Protein AF-A0A355UAQ3-F1 (afdb_monomer_lite)

pLDDT: mean 83.22, std 12.56, range [55.19, 96.6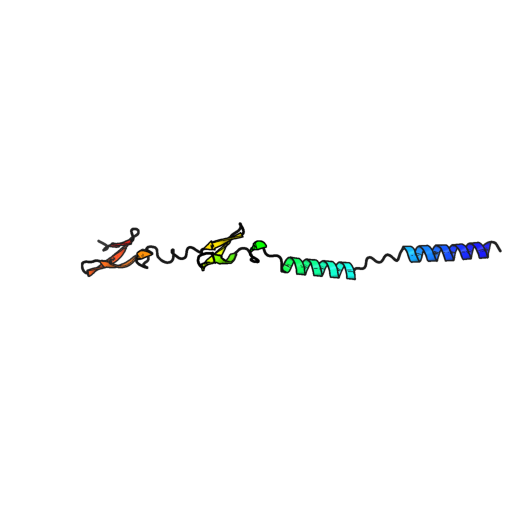2]

Foldseek 3Di:
DVVVVVVVVVVVVVVVVVVVVPPPPPVVVVVVVVVVVVVVVVQDELQPVVSHHFQDWDADPVRAIAGQHNVRDGDHPPPQVCELDSVVSHHFQDWDADPVRDIAGQHNVRDGDHDD

Secondary structure (DSSP, 8-state):
-HHHHHHHHHHHHHHHHHHHT-----HHHHHHHHHHHHHHHHT--SBTTTTB-TT-EEE-TTS-EEEE-TTS-EEE--GGGG-SBTTTTB-TT-EEE-TTS-EEEE-TTS-EE---

Structure (mmCIF, N/CA/C/O backbone):
data_AF-A0A355UAQ3-F1
#
_entry.id   AF-A0A355UAQ3-F1
#
loop_
_atom_site.group_PDB
_atom_site.id
_atom_site.type_symbol
_atom_site.label_atom_id
_atom_site.label_alt_id
_atom_site.label_comp_id
_atom_site.label_asym_id
_atom_site.label_entity_id
_atom_site.label_seq_id
_atom_site.pdbx_PDB_ins_code
_atom_site.Cartn_x
_atom_site.Cartn_y
_atom_site.Cartn_z
_atom_site.occupancy
_atom_site.B_iso_or_equiv
_atom_site.auth_seq_id
_atom_site.auth_comp_id
_atom_site.auth_asym_id
_atom_site.auth_atom_id
_atom_site.pdbx_PDB_model_num
ATOM 1 N N . MET A 1 1 ? 58.481 -9.707 -65.513 1.00 61.44 1 MET A N 1
ATOM 2 C CA . MET A 1 1 ? 57.227 -8.911 -65.474 1.00 61.44 1 MET A CA 1
ATOM 3 C C . MET A 1 1 ? 56.080 -9.639 -64.769 1.00 61.44 1 MET A C 1
ATOM 5 O O . MET A 1 1 ? 55.502 -9.053 -63.867 1.00 61.44 1 MET A O 1
ATOM 9 N N . LYS A 1 2 ? 55.814 -10.922 -65.071 1.00 63.91 2 LYS A N 1
ATOM 10 C CA . LYS A 1 2 ? 54.735 -11.724 -64.449 1.00 63.91 2 LYS A CA 1
ATOM 11 C C . LYS A 1 2 ? 54.780 -11.793 -62.905 1.00 63.91 2 LYS A C 1
ATOM 13 O O . LYS A 1 2 ? 53.762 -11.568 -62.268 1.00 63.91 2 LYS A O 1
ATOM 18 N N . HIS A 1 3 ? 55.959 -11.972 -62.298 1.00 64.00 3 HIS A N 1
ATOM 19 C CA . HIS A 1 3 ? 56.108 -12.013 -60.829 1.00 64.00 3 HIS A CA 1
ATOM 20 C C . HIS A 1 3 ? 55.742 -10.705 -60.106 1.00 64.00 3 HIS A C 1
ATOM 22 O O . HIS A 1 3 ? 55.204 -10.753 -59.006 1.00 64.00 3 HIS A O 1
ATOM 28 N N . LYS A 1 4 ? 56.002 -9.538 -60.718 1.00 70.25 4 LYS A N 1
ATOM 29 C CA . LYS A 1 4 ? 55.684 -8.234 -60.109 1.00 70.25 4 LYS A CA 1
ATOM 30 C C . LYS A 1 4 ? 54.173 -7.963 -60.103 1.00 70.25 4 LYS A C 1
ATOM 32 O O . LYS A 1 4 ? 53.669 -7.373 -59.158 1.00 70.25 4 LYS A O 1
ATOM 37 N N . ILE A 1 5 ? 53.459 -8.446 -61.124 1.00 72.81 5 ILE A N 1
ATOM 38 C CA . ILE A 1 5 ? 51.995 -8.338 -61.226 1.00 72.81 5 ILE A CA 1
ATOM 39 C C . ILE A 1 5 ? 51.318 -9.254 -60.196 1.00 72.81 5 ILE A C 1
ATOM 41 O O . ILE A 1 5 ? 50.413 -8.816 -59.495 1.00 72.81 5 ILE A O 1
ATOM 45 N N . VAL A 1 6 ? 51.801 -10.493 -60.041 1.00 71.25 6 VAL A N 1
ATOM 46 C CA . VAL A 1 6 ? 51.273 -11.442 -59.042 1.00 71.25 6 VAL A CA 1
ATOM 47 C C . VAL A 1 6 ? 51.489 -10.931 -57.614 1.00 71.25 6 VAL A C 1
ATOM 49 O O . VAL A 1 6 ? 50.574 -10.997 -56.798 1.00 71.25 6 VAL A O 1
ATOM 52 N N . LEU A 1 7 ? 52.662 -10.358 -57.321 1.00 70.94 7 LEU A N 1
ATOM 53 C CA . LEU A 1 7 ? 52.945 -9.776 -56.007 1.00 70.94 7 LEU A CA 1
ATOM 54 C C . LEU A 1 7 ? 52.042 -8.564 -55.710 1.00 70.94 7 LEU A C 1
ATOM 56 O O . LEU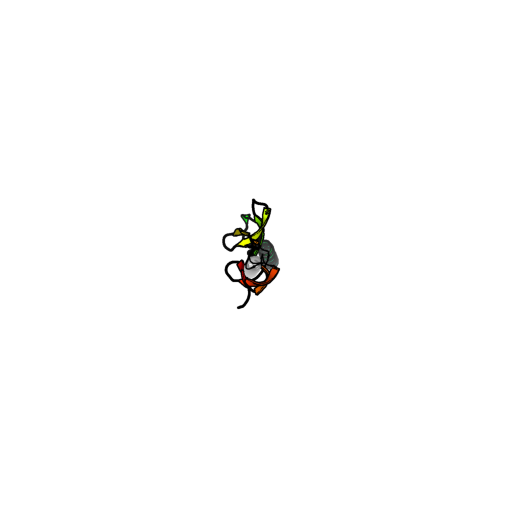 A 1 7 ? 51.546 -8.432 -54.596 1.00 70.94 7 LEU A O 1
ATOM 60 N N . GLY A 1 8 ? 51.776 -7.721 -56.714 1.00 71.94 8 GLY A N 1
ATOM 61 C CA . GLY A 1 8 ? 50.846 -6.595 -56.586 1.00 71.94 8 GLY A CA 1
ATOM 62 C C . GLY A 1 8 ? 49.408 -7.036 -56.298 1.00 71.94 8 GLY A C 1
ATOM 63 O O . GLY A 1 8 ? 48.769 -6.490 -55.403 1.00 71.94 8 GLY A O 1
ATOM 64 N N . LEU A 1 9 ? 48.916 -8.067 -56.992 1.00 71.25 9 LEU A N 1
ATOM 65 C CA . LEU A 1 9 ? 47.565 -8.600 -56.777 1.00 71.25 9 LEU A CA 1
ATOM 66 C C . LEU A 1 9 ? 47.396 -9.247 -55.393 1.00 71.25 9 LEU A C 1
ATOM 68 O O . LEU A 1 9 ? 46.340 -9.095 -54.783 1.00 71.25 9 LEU A O 1
ATOM 72 N N . LEU A 1 10 ? 48.434 -9.907 -54.864 1.00 71.25 10 LEU A N 1
ATOM 73 C CA . LEU A 1 10 ? 48.413 -10.486 -53.515 1.00 71.25 10 LEU A CA 1
ATOM 74 C C . LEU A 1 10 ? 48.374 -9.419 -52.411 1.00 71.25 10 LEU A C 1
ATOM 76 O O . LEU A 1 10 ? 47.654 -9.593 -51.431 1.00 71.25 10 LEU A O 1
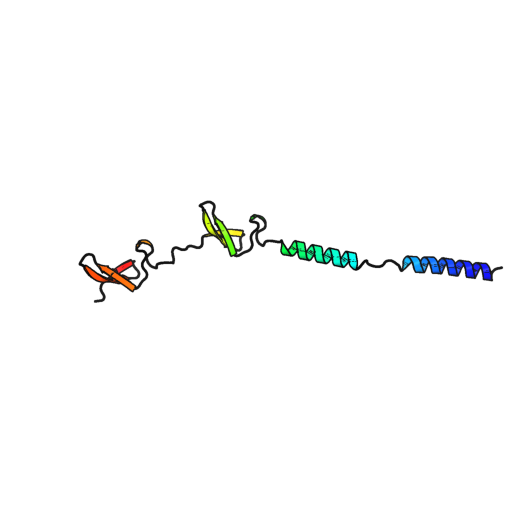ATOM 80 N N . ILE A 1 11 ? 49.096 -8.305 -52.574 1.00 74.19 11 ILE A N 1
ATOM 81 C CA . ILE A 1 11 ? 49.064 -7.186 -51.614 1.00 74.19 11 ILE A CA 1
ATOM 82 C C . ILE A 1 11 ? 47.682 -6.526 -51.605 1.00 74.19 11 ILE A C 1
ATOM 84 O O . ILE A 1 11 ? 47.136 -6.248 -50.539 1.00 74.19 11 ILE A O 1
ATOM 88 N N . ILE A 1 12 ? 47.096 -6.319 -52.787 1.00 70.81 12 ILE A N 1
ATOM 89 C CA . ILE A 1 12 ? 45.761 -5.730 -52.926 1.00 70.81 12 ILE A CA 1
ATOM 90 C C . ILE A 1 12 ? 44.707 -6.651 -52.294 1.00 70.81 12 ILE A C 1
ATOM 92 O O . ILE A 1 12 ? 43.920 -6.195 -51.467 1.00 70.81 12 ILE A O 1
ATOM 96 N N . ALA A 1 13 ? 44.731 -7.954 -52.596 1.00 68.50 13 ALA A N 1
ATOM 97 C CA . ALA A 1 13 ? 43.820 -8.925 -51.987 1.00 68.50 13 ALA A CA 1
ATOM 98 C C . ALA A 1 13 ? 43.989 -9.015 -50.456 1.00 68.50 13 ALA A C 1
ATOM 100 O O . ALA A 1 13 ? 42.999 -9.071 -49.729 1.00 68.50 13 ALA A O 1
ATOM 101 N N . GLY A 1 14 ? 45.228 -8.962 -49.955 1.00 65.81 14 GLY A N 1
ATOM 102 C CA . GLY A 1 14 ? 45.524 -8.940 -48.520 1.00 65.81 14 GLY A CA 1
ATOM 103 C C . GLY A 1 14 ? 44.994 -7.689 -47.811 1.00 65.81 14 GLY A C 1
ATOM 104 O O . GLY A 1 14 ? 44.473 -7.793 -46.702 1.00 65.81 14 GLY A O 1
ATOM 105 N N . ALA A 1 15 ? 45.052 -6.522 -48.460 1.00 63.38 15 ALA A N 1
ATOM 106 C CA . ALA A 1 15 ? 44.498 -5.279 -47.924 1.00 63.38 15 ALA A CA 1
ATOM 107 C C . ALA A 1 15 ? 42.961 -5.314 -47.839 1.00 63.38 15 ALA A C 1
ATOM 109 O O . ALA A 1 15 ? 42.393 -4.871 -46.840 1.00 63.38 15 ALA A O 1
ATOM 110 N N . PHE A 1 16 ? 42.290 -5.894 -48.841 1.00 61.09 16 PHE A N 1
ATOM 111 C CA . PHE A 1 16 ? 40.833 -6.073 -48.821 1.00 61.09 16 PHE A CA 1
ATOM 112 C C . PHE A 1 16 ? 40.378 -7.062 -47.741 1.00 61.09 16 PHE A C 1
ATOM 114 O O . PHE A 1 16 ? 39.401 -6.792 -47.043 1.00 61.09 16 PHE A O 1
ATOM 121 N N . LEU A 1 17 ? 41.109 -8.165 -47.544 1.00 59.88 17 LEU A N 1
ATOM 122 C CA . LEU A 1 17 ? 40.829 -9.117 -46.462 1.00 59.88 17 LEU A CA 1
ATOM 123 C C . LEU A 1 17 ? 41.061 -8.499 -45.073 1.00 59.88 17 LEU A C 1
ATOM 125 O O . LEU A 1 17 ? 40.275 -8.736 -44.160 1.00 59.88 17 LEU A O 1
ATOM 129 N N . TYR A 1 18 ? 42.098 -7.669 -44.912 1.00 61.34 18 TYR A N 1
ATOM 130 C CA . TYR A 1 18 ? 42.371 -6.978 -43.647 1.00 61.34 18 TYR A CA 1
ATOM 131 C C . TYR A 1 18 ? 41.285 -5.950 -43.295 1.00 61.34 18 TYR A C 1
ATOM 133 O O . TYR A 1 18 ? 40.882 -5.855 -42.138 1.00 61.34 18 TYR A O 1
ATOM 141 N N . ALA A 1 19 ? 40.774 -5.217 -44.290 1.00 60.31 19 ALA A N 1
ATOM 142 C CA . ALA A 1 19 ? 39.679 -4.269 -44.095 1.00 60.31 19 ALA A CA 1
ATOM 143 C C . ALA A 1 19 ? 38.338 -4.967 -43.795 1.00 60.31 19 ALA A C 1
ATOM 145 O O . ALA A 1 19 ? 37.581 -4.479 -42.961 1.00 60.31 19 ALA A O 1
ATOM 146 N N . GLY A 1 20 ? 38.061 -6.120 -44.419 1.00 57.81 20 GLY A N 1
ATOM 147 C CA . GLY A 1 20 ? 36.819 -6.879 -44.211 1.00 57.81 20 GLY A CA 1
ATOM 148 C C . GLY A 1 20 ? 36.708 -7.583 -42.851 1.00 57.81 20 GLY A C 1
ATOM 149 O O . GLY A 1 20 ? 35.606 -7.813 -42.374 1.00 57.81 20 GLY A O 1
ATOM 150 N N . CYS A 1 21 ? 37.827 -7.895 -42.190 1.00 56.66 21 CYS A N 1
ATOM 151 C CA . CYS A 1 21 ? 37.831 -8.494 -40.846 1.00 56.66 21 CYS A CA 1
ATOM 152 C C . CYS A 1 21 ? 37.798 -7.457 -39.706 1.00 56.66 21 CYS A C 1
ATOM 154 O O . CYS A 1 21 ? 37.865 -7.828 -38.533 1.00 56.66 21 CYS A O 1
ATOM 156 N N . ALA A 1 22 ? 37.731 -6.161 -40.026 1.00 57.72 22 ALA A N 1
ATOM 157 C CA . ALA A 1 22 ? 37.741 -5.075 -39.048 1.00 57.72 22 ALA A CA 1
ATOM 158 C C . ALA A 1 22 ? 36.341 -4.678 -38.545 1.00 57.72 22 ALA A C 1
ATOM 160 O O . ALA A 1 22 ? 36.209 -3.621 -37.924 1.00 57.72 22 ALA A O 1
ATOM 161 N N . ASP A 1 23 ? 35.321 -5.520 -38.740 1.00 60.31 23 ASP A N 1
ATOM 162 C CA . ASP A 1 23 ? 34.012 -5.373 -38.097 1.00 60.31 23 ASP A CA 1
ATOM 163 C C . ASP A 1 23 ? 34.132 -5.709 -36.604 1.00 60.31 23 ASP A C 1
ATOM 165 O O . ASP A 1 23 ? 33.744 -6.766 -36.102 1.00 60.31 23 ASP A O 1
ATOM 169 N N . LYS A 1 24 ? 34.746 -4.785 -35.865 1.00 63.09 24 LYS A N 1
ATOM 170 C CA . LYS A 1 24 ? 34.752 -4.793 -34.410 1.00 63.09 24 LYS A CA 1
ATOM 171 C C . LYS A 1 24 ? 33.317 -4.545 -33.974 1.00 63.09 24 LYS A C 1
ATOM 173 O O . LYS A 1 24 ? 32.836 -3.418 -34.041 1.00 63.09 24 LYS A O 1
ATOM 178 N N . ILE A 1 25 ? 32.652 -5.594 -33.503 1.00 64.81 25 ILE A N 1
ATOM 179 C CA . ILE A 1 25 ? 31.493 -5.449 -32.625 1.00 64.81 25 ILE A CA 1
ATOM 180 C C . ILE A 1 25 ? 31.918 -4.472 -31.522 1.00 64.81 25 ILE A C 1
ATOM 182 O O . ILE A 1 25 ? 32.796 -4.783 -30.712 1.00 64.81 25 ILE A O 1
ATOM 186 N N . ASP A 1 26 ? 31.362 -3.262 -31.546 1.00 78.50 26 ASP A N 1
ATOM 187 C CA . ASP A 1 26 ? 31.725 -2.208 -30.611 1.00 78.50 26 ASP A CA 1
ATOM 188 C C . ASP A 1 26 ? 31.155 -2.560 -29.233 1.00 78.50 26 ASP A C 1
ATOM 190 O O . ASP A 1 26 ? 30.011 -2.268 -28.886 1.00 78.50 26 ASP A O 1
ATOM 194 N N . PHE A 1 27 ? 31.962 -3.255 -28.432 1.00 79.62 27 PHE A N 1
ATOM 195 C CA . PHE A 1 27 ? 31.589 -3.679 -27.086 1.00 79.62 27 PHE A CA 1
ATOM 196 C C . PHE A 1 27 ? 31.231 -2.488 -26.181 1.00 79.62 27 PHE A C 1
ATOM 198 O O . PHE A 1 27 ? 30.524 -2.663 -25.187 1.00 79.62 27 PHE A O 1
ATOM 205 N N . LYS A 1 28 ? 31.691 -1.271 -26.515 1.00 83.19 28 LYS A N 1
ATOM 206 C CA . LYS A 1 28 ? 31.288 -0.046 -25.820 1.00 83.19 28 LYS A CA 1
ATOM 207 C C . LYS A 1 28 ? 29.818 0.278 -26.097 1.00 83.19 28 LYS A C 1
ATOM 209 O O . LYS A 1 28 ? 29.089 0.494 -25.136 1.00 83.19 28 LYS A O 1
ATOM 214 N N . ASP A 1 29 ? 29.370 0.210 -27.352 1.00 86.25 29 ASP A N 1
ATOM 215 C CA . ASP A 1 29 ? 27.955 0.389 -27.725 1.00 86.25 29 ASP A CA 1
ATOM 216 C C . ASP A 1 29 ? 27.059 -0.659 -27.044 1.00 86.25 29 ASP A C 1
ATOM 218 O O . ASP A 1 29 ? 26.045 -0.311 -26.442 1.00 86.25 29 ASP A O 1
ATOM 222 N N . ILE A 1 30 ? 27.468 -1.934 -27.021 1.00 86.44 30 ILE A N 1
ATOM 223 C CA . ILE A 1 30 ? 26.711 -2.985 -26.313 1.00 86.44 30 ILE A CA 1
ATOM 224 C C . ILE A 1 30 ? 26.627 -2.692 -24.810 1.00 86.44 30 ILE A C 1
ATOM 226 O O . ILE A 1 30 ? 25.549 -2.787 -24.219 1.00 86.44 30 ILE A O 1
ATOM 230 N N . ARG A 1 31 ? 27.745 -2.319 -24.178 1.00 89.12 31 ARG A N 1
ATOM 231 C CA . ARG A 1 31 ? 27.781 -1.969 -22.751 1.00 89.12 31 ARG A CA 1
ATOM 232 C C . ARG A 1 31 ? 26.881 -0.775 -22.442 1.00 89.12 31 ARG A C 1
ATOM 234 O O . ARG A 1 31 ? 26.172 -0.803 -21.438 1.00 89.12 31 ARG A O 1
ATOM 241 N N . ASP A 1 32 ? 26.911 0.256 -23.276 1.00 88.75 32 ASP A N 1
ATOM 242 C CA . ASP A 1 32 ? 26.119 1.466 -23.072 1.00 88.75 32 ASP A CA 1
ATOM 243 C C . ASP A 1 32 ? 24.616 1.170 -23.235 1.00 88.75 32 ASP A C 1
ATOM 245 O O . ASP A 1 32 ? 23.811 1.614 -22.414 1.00 88.75 32 ASP A O 1
ATOM 249 N N . ARG A 1 33 ? 24.235 0.298 -24.182 1.00 87.56 33 ARG A N 1
ATOM 250 C CA . ARG A 1 33 ? 22.854 -0.202 -24.324 1.00 87.56 33 ARG A CA 1
ATOM 251 C C . ARG A 1 33 ? 22.389 -1.040 -23.135 1.00 87.56 33 ARG A C 1
ATOM 253 O O . ARG A 1 33 ? 21.234 -0.921 -22.732 1.00 87.56 33 ARG A O 1
ATOM 260 N N . LEU A 1 34 ? 23.251 -1.888 -22.572 1.00 88.50 34 LEU A N 1
ATOM 261 C CA . LEU A 1 34 ? 22.917 -2.684 -21.383 1.00 88.50 34 LEU A CA 1
ATOM 262 C C . LEU A 1 34 ? 22.690 -1.789 -20.162 1.00 88.50 34 LEU A C 1
ATOM 264 O O . LEU A 1 34 ? 21.663 -1.924 -19.504 1.00 88.50 34 LEU A O 1
ATOM 268 N N . LYS A 1 35 ? 23.570 -0.808 -19.930 1.00 86.44 35 LYS A N 1
ATOM 269 C CA . LYS A 1 35 ? 23.383 0.193 -18.866 1.00 86.44 35 LYS A CA 1
ATOM 270 C C . LYS A 1 35 ? 22.085 0.976 -19.032 1.00 86.44 35 LYS A C 1
ATOM 272 O O . LYS A 1 35 ? 21.396 1.254 -18.057 1.00 86.44 35 LYS A O 1
ATOM 277 N N . GLN A 1 36 ? 21.742 1.341 -20.266 1.00 85.06 36 GLN A N 1
ATOM 278 C CA . GLN A 1 36 ? 20.492 2.041 -20.539 1.00 85.06 36 GLN A CA 1
ATOM 279 C C . GLN A 1 36 ? 19.270 1.169 -20.217 1.00 85.06 36 GLN A C 1
ATOM 281 O O . GLN A 1 36 ? 18.308 1.670 -19.642 1.00 85.06 36 GLN A O 1
ATOM 286 N N . ARG A 1 37 ? 19.317 -0.134 -20.524 1.00 82.94 37 ARG A N 1
ATOM 287 C CA . ARG A 1 37 ? 18.254 -1.082 -20.149 1.00 82.94 37 ARG A CA 1
ATOM 288 C C . ARG A 1 37 ? 18.129 -1.243 -18.635 1.00 82.94 37 ARG A C 1
ATOM 290 O O . ARG A 1 37 ? 17.020 -1.152 -18.131 1.00 82.94 37 ARG A O 1
ATOM 297 N 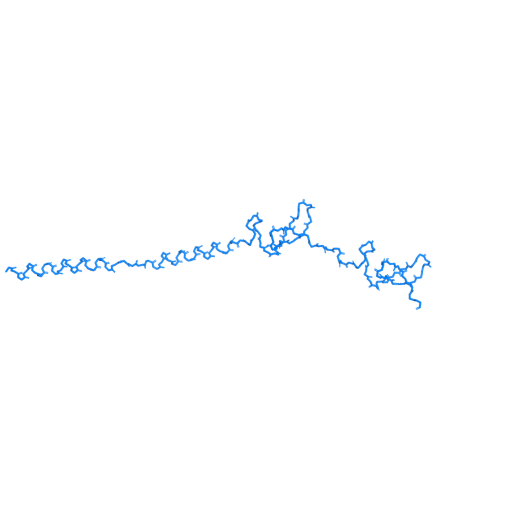N . GLU A 1 38 ? 19.243 -1.395 -17.920 1.00 81.06 38 GLU A N 1
ATOM 298 C CA . GLU A 1 38 ? 19.243 -1.472 -16.450 1.00 81.06 38 GLU A CA 1
ATOM 299 C C . GLU A 1 38 ? 18.628 -0.222 -15.804 1.00 81.06 38 GLU A C 1
ATOM 301 O O . GLU A 1 38 ? 17.838 -0.330 -14.868 1.00 81.06 38 GLU A O 1
ATOM 306 N N . ASN A 1 39 ? 18.944 0.968 -16.323 1.00 77.00 39 ASN A N 1
ATOM 307 C CA . ASN A 1 39 ? 18.353 2.216 -15.839 1.00 77.00 39 ASN A CA 1
ATOM 308 C C . ASN A 1 39 ? 16.846 2.289 -16.127 1.00 77.00 39 ASN A C 1
ATOM 310 O O . ASN A 1 39 ? 16.081 2.675 -15.249 1.00 77.00 39 ASN A O 1
ATOM 314 N N . ASN A 1 40 ? 16.411 1.874 -17.321 1.00 75.88 40 ASN A N 1
ATOM 315 C CA . ASN A 1 40 ? 14.990 1.852 -17.676 1.00 75.88 40 ASN A CA 1
ATOM 316 C C . ASN A 1 40 ? 14.187 0.876 -16.801 1.00 75.88 40 ASN A C 1
ATOM 318 O O . ASN A 1 40 ? 13.047 1.166 -16.447 1.00 75.88 40 ASN A O 1
ATOM 322 N N . ASP A 1 41 ? 14.777 -0.264 -16.439 1.00 76.25 41 ASP A N 1
ATOM 323 C CA . ASP A 1 41 ? 14.130 -1.245 -15.566 1.00 76.25 41 ASP A CA 1
ATOM 324 C C . ASP A 1 41 ? 14.071 -0.770 -14.109 1.00 76.25 41 ASP A C 1
ATOM 326 O O . ASP A 1 41 ? 13.101 -1.059 -13.412 1.00 76.25 41 ASP A O 1
ATOM 330 N N . LYS A 1 42 ? 15.058 0.007 -13.646 1.00 71.38 42 LYS A N 1
ATOM 331 C CA . LYS A 1 42 ? 15.064 0.576 -12.289 1.00 71.38 42 LYS A CA 1
ATOM 332 C C . LYS A 1 42 ? 13.892 1.530 -12.035 1.00 71.38 42 LYS A C 1
ATOM 334 O O . LYS A 1 42 ? 13.395 1.602 -10.911 1.00 71.38 42 LYS A O 1
ATOM 339 N N . ASP A 1 43 ? 13.450 2.233 -13.071 1.00 78.00 43 ASP A N 1
ATOM 340 C CA . ASP A 1 43 ? 12.336 3.180 -12.992 1.00 78.00 43 ASP A CA 1
ATOM 341 C C . ASP A 1 43 ? 10.980 2.531 -13.316 1.00 78.00 43 ASP A C 1
ATOM 343 O O . ASP A 1 43 ? 9.930 3.169 -13.189 1.00 78.00 43 ASP A O 1
ATOM 347 N N . LYS A 1 44 ? 10.973 1.246 -13.692 1.00 86.00 44 LYS A N 1
ATOM 348 C CA . LYS A 1 44 ? 9.751 0.505 -13.988 1.00 86.00 44 LYS A CA 1
ATOM 349 C C . LYS A 1 44 ? 8.999 0.193 -12.696 1.00 86.00 44 LYS A C 1
ATOM 351 O O . LYS A 1 44 ? 9.467 -0.557 -11.845 1.00 86.00 44 LYS A O 1
ATOM 356 N N . LYS A 1 45 ? 7.805 0.764 -12.578 1.00 92.00 45 LYS A N 1
ATOM 357 C CA . LYS A 1 45 ? 6.876 0.515 -11.475 1.00 92.00 45 LYS A CA 1
ATOM 358 C C . LYS A 1 45 ? 5.978 -0.676 -11.778 1.00 92.00 45 LYS A C 1
ATOM 360 O O . LYS A 1 45 ? 5.590 -0.858 -12.934 1.00 92.00 45 LYS A O 1
ATOM 365 N N . ASP A 1 46 ? 5.609 -1.436 -10.747 1.00 93.06 46 ASP A N 1
ATOM 366 C CA . ASP A 1 46 ? 4.668 -2.559 -10.894 1.00 93.06 46 ASP A CA 1
ATOM 367 C C . ASP A 1 46 ? 3.314 -2.082 -11.447 1.00 93.06 46 ASP A C 1
ATOM 369 O O . ASP A 1 46 ? 2.714 -2.740 -12.294 1.00 93.06 46 ASP A O 1
ATOM 373 N N . CYS A 1 47 ? 2.873 -0.894 -11.016 1.00 94.06 47 CYS A N 1
ATOM 374 C CA . CYS A 1 47 ? 1.629 -0.259 -11.429 1.00 94.06 47 CYS A CA 1
ATOM 375 C C . CYS A 1 47 ? 1.908 1.053 -12.165 1.00 94.06 47 CYS A C 1
ATOM 377 O O . CYS A 1 47 ? 1.930 2.133 -11.571 1.00 94.06 47 CYS A O 1
ATOM 379 N N . ALA A 1 48 ? 2.112 0.952 -13.482 1.00 90.56 48 ALA A N 1
ATOM 380 C CA . ALA A 1 48 ? 2.502 2.071 -14.343 1.00 90.56 48 ALA A CA 1
ATOM 381 C C . ALA A 1 48 ? 1.509 3.247 -14.312 1.00 90.56 48 ALA A C 1
ATOM 383 O O . ALA A 1 48 ? 1.937 4.394 -14.238 1.00 90.56 48 ALA A O 1
ATOM 384 N N . GLU A 1 49 ? 0.199 2.974 -14.304 1.00 89.19 49 GLU A N 1
ATOM 385 C CA . GLU A 1 49 ? -0.845 4.013 -14.263 1.00 89.19 49 GLU A CA 1
ATOM 386 C C . GLU A 1 49 ? -0.835 4.815 -12.956 1.00 89.19 49 GLU A C 1
ATOM 388 O O . GLU A 1 49 ? -1.176 5.996 -12.943 1.00 89.19 49 GLU A O 1
ATOM 393 N N . LEU A 1 50 ? -0.411 4.183 -11.858 1.00 87.94 50 LEU A N 1
ATOM 394 C CA . LEU A 1 50 ? -0.292 4.823 -10.551 1.00 87.94 50 LEU A CA 1
ATOM 395 C C . LEU A 1 50 ? 1.097 5.425 -10.308 1.00 87.94 50 LEU A C 1
ATOM 397 O O . LEU A 1 50 ? 1.254 6.223 -9.388 1.00 87.94 50 LEU A O 1
ATOM 401 N N . GLY A 1 51 ? 2.110 5.029 -11.083 1.00 92.75 51 GLY A N 1
ATOM 402 C CA . GLY A 1 51 ? 3.509 5.363 -10.803 1.00 92.75 51 GLY A CA 1
ATOM 403 C C . GLY A 1 51 ? 4.026 4.763 -9.487 1.00 92.75 51 GLY A C 1
ATOM 404 O O . GLY A 1 51 ? 4.957 5.303 -8.887 1.00 92.75 51 GLY A O 1
ATOM 405 N N . LEU A 1 52 ? 3.427 3.660 -9.028 1.00 94.25 52 LEU A N 1
ATOM 406 C CA . LEU A 1 52 ? 3.670 3.043 -7.720 1.00 94.25 52 LEU A CA 1
ATOM 407 C C . LEU A 1 52 ? 3.955 1.542 -7.855 1.00 94.25 52 LEU A C 1
ATOM 409 O O . LEU A 1 52 ? 3.555 0.905 -8.829 1.00 94.25 52 LEU A O 1
ATOM 413 N N . ASN A 1 53 ? 4.647 0.974 -6.874 1.00 94.94 53 ASN A N 1
ATOM 414 C CA . ASN A 1 53 ? 4.893 -0.462 -6.763 1.00 94.94 53 ASN A CA 1
ATOM 415 C C . ASN A 1 53 ? 3.824 -1.161 -5.916 1.00 94.94 53 ASN A C 1
ATOM 417 O O . ASN A 1 53 ? 3.085 -0.522 -5.163 1.00 94.94 53 ASN A O 1
ATOM 421 N N . PHE A 1 54 ? 3.773 -2.490 -5.991 1.00 93.62 54 PHE A N 1
ATOM 422 C CA . PHE A 1 54 ? 2.945 -3.289 -5.096 1.00 93.62 54 PHE A CA 1
ATOM 423 C C . PHE A 1 54 ? 3.275 -2.971 -3.630 1.00 93.62 54 PHE A C 1
ATOM 425 O O . PHE A 1 54 ? 4.440 -2.922 -3.238 1.00 93.62 54 PHE A O 1
ATOM 432 N N . LYS A 1 55 ? 2.234 -2.783 -2.810 1.00 93.06 55 LYS A N 1
ATOM 433 C CA . LYS A 1 55 ? 2.301 -2.354 -1.401 1.00 93.06 55 LYS A CA 1
ATOM 434 C C . LYS A 1 55 ? 2.850 -0.947 -1.141 1.00 93.06 55 LYS A C 1
ATOM 436 O O . LYS A 1 55 ? 2.915 -0.570 0.032 1.00 93.06 55 LYS A O 1
ATOM 441 N N . ASP A 1 56 ? 3.180 -0.153 -2.160 1.00 94.75 56 ASP A N 1
ATOM 442 C CA . ASP A 1 56 ? 3.472 1.266 -1.941 1.00 94.75 56 ASP A CA 1
ATOM 443 C C . ASP A 1 56 ? 2.251 1.964 -1.329 1.00 94.75 56 ASP A C 1
ATOM 445 O O . ASP A 1 56 ? 1.099 1.602 -1.590 1.00 94.75 56 ASP A O 1
ATOM 449 N N . ALA A 1 57 ? 2.505 2.976 -0.499 1.00 93.56 57 ALA A N 1
ATOM 450 C CA . ALA A 1 57 ? 1.451 3.778 0.102 1.00 93.56 57 ALA A CA 1
ATOM 451 C C . ALA A 1 57 ? 0.715 4.599 -0.966 1.00 93.56 57 ALA A C 1
ATOM 453 O O . ALA A 1 57 ? 1.328 5.189 -1.854 1.00 93.56 57 ALA A O 1
ATOM 454 N N . CYS A 1 58 ? -0.605 4.692 -0.838 1.00 94.12 58 CYS A N 1
ATOM 455 C CA . CYS A 1 58 ? -1.453 5.451 -1.754 1.00 94.12 58 CYS A CA 1
ATOM 456 C C . CYS A 1 58 ? -2.597 6.139 -0.994 1.00 94.12 58 CYS A C 1
ATOM 458 O O . CYS A 1 58 ? -2.847 5.856 0.182 1.00 94.12 58 CYS A O 1
ATOM 460 N N . LYS A 1 59 ? -3.301 7.061 -1.658 1.00 92.56 59 LYS A N 1
ATOM 461 C CA . LYS A 1 59 ? -4.531 7.672 -1.142 1.00 92.56 59 LYS A CA 1
ATOM 462 C C . LYS A 1 59 ? -5.698 7.318 -2.049 1.00 92.56 59 LYS A C 1
ATOM 464 O O . LYS A 1 59 ? -5.614 7.481 -3.263 1.00 92.56 59 LYS A O 1
ATOM 469 N N . THR A 1 60 ? -6.785 6.857 -1.447 1.00 87.69 60 THR A N 1
ATOM 470 C CA . THR A 1 60 ? -8.055 6.659 -2.153 1.00 87.69 60 THR A CA 1
ATOM 471 C C . THR A 1 60 ? -8.678 7.997 -2.543 1.00 87.69 60 THR A C 1
ATOM 473 O O . THR A 1 60 ? -8.306 9.050 -2.018 1.00 87.69 60 THR A O 1
ATOM 476 N N . ARG A 1 61 ? -9.674 7.956 -3.434 1.00 86.06 61 ARG A N 1
ATOM 477 C CA . ARG A 1 61 ? -10.436 9.142 -3.856 1.00 86.06 61 ARG A CA 1
ATOM 478 C C . ARG A 1 61 ? -11.134 9.851 -2.687 1.00 86.06 61 ARG A C 1
ATOM 480 O O . ARG A 1 61 ? -11.285 11.065 -2.728 1.00 86.06 61 ARG A O 1
ATOM 487 N N . ASP A 1 62 ? -11.458 9.108 -1.630 1.00 85.56 62 ASP A N 1
ATOM 488 C CA . ASP A 1 62 ? -12.065 9.623 -0.395 1.00 85.56 62 ASP A CA 1
ATOM 489 C C . ASP A 1 62 ? -11.021 10.123 0.624 1.00 85.56 62 ASP A C 1
ATOM 491 O O . ASP A 1 62 ? -11.337 10.398 1.779 1.00 85.56 62 ASP A O 1
ATOM 495 N N . GLY A 1 63 ? -9.744 10.204 0.233 1.00 86.62 63 GLY A N 1
ATOM 496 C CA . GLY A 1 63 ? -8.654 10.719 1.064 1.00 86.62 63 GLY A CA 1
ATOM 497 C C .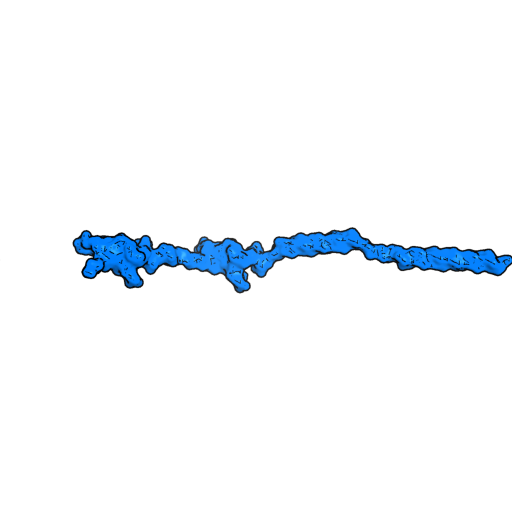 GLY A 1 63 ? -8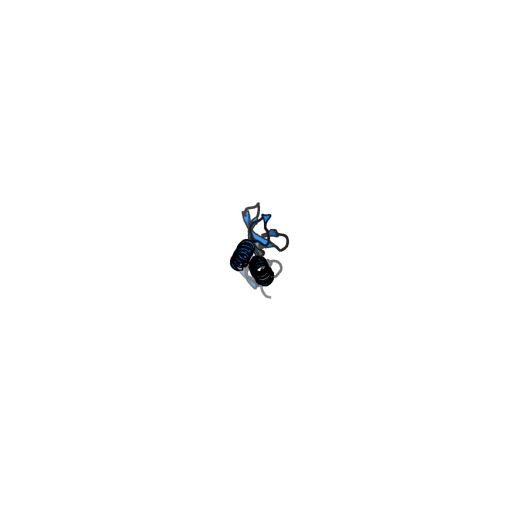.107 9.738 2.106 1.00 86.62 63 GLY A C 1
ATOM 498 O O . GLY A 1 63 ? -7.160 10.082 2.817 1.00 86.62 63 GLY A O 1
ATOM 499 N N . LYS A 1 64 ? -8.641 8.513 2.190 1.00 87.25 64 LYS A N 1
ATOM 500 C CA . LYS A 1 64 ? -8.147 7.476 3.109 1.00 87.25 64 LYS A CA 1
ATOM 501 C C . LYS A 1 64 ? -6.803 6.922 2.634 1.00 87.25 64 LYS A C 1
ATOM 503 O O . LYS A 1 64 ? -6.639 6.636 1.445 1.00 87.25 64 LYS A O 1
ATOM 508 N N . THR A 1 65 ? -5.873 6.731 3.567 1.00 89.75 65 THR A N 1
ATOM 509 C CA . THR A 1 65 ? -4.563 6.114 3.311 1.00 89.75 65 THR A CA 1
ATOM 510 C C . THR A 1 65 ? -4.703 4.606 3.100 1.00 89.75 65 THR A C 1
ATOM 512 O O . THR A 1 65 ? -5.377 3.914 3.866 1.00 89.75 65 THR A O 1
ATOM 515 N N . GLY A 1 66 ? -4.038 4.096 2.070 1.00 92.44 66 GLY A N 1
ATOM 516 C CA . GLY A 1 66 ? -4.067 2.699 1.663 1.00 92.44 66 GLY A CA 1
ATOM 517 C C . GLY A 1 66 ? -2.721 2.206 1.145 1.00 92.44 66 GLY A C 1
ATOM 518 O O . GLY A 1 66 ? -1.687 2.843 1.356 1.00 92.44 66 GLY A O 1
ATOM 519 N N . TYR A 1 67 ? -2.754 1.066 0.466 1.00 94.00 67 TYR A N 1
ATOM 520 C CA . TYR A 1 67 ? -1.621 0.487 -0.248 1.00 94.00 67 TYR A CA 1
ATOM 521 C C . TYR A 1 67 ? -2.059 -0.044 -1.615 1.00 94.00 67 TYR A C 1
ATOM 523 O O . TYR A 1 67 ? -3.234 -0.345 -1.820 1.00 94.00 67 TYR A O 1
ATOM 531 N N . VAL A 1 68 ? -1.118 -0.147 -2.550 1.00 95.25 68 VAL A N 1
ATOM 532 C CA . VAL A 1 68 ? -1.384 -0.694 -3.885 1.00 95.25 68 VAL A CA 1
ATOM 533 C C . VAL A 1 68 ? -1.498 -2.220 -3.815 1.00 95.25 68 VAL A C 1
ATOM 535 O O . VAL A 1 68 ? -0.583 -2.890 -3.326 1.00 95.25 68 VAL A O 1
ATOM 538 N N . ASP A 1 69 ? -2.622 -2.775 -4.270 1.00 94.19 69 ASP A N 1
ATOM 539 C CA . ASP A 1 69 ? -2.832 -4.223 -4.370 1.00 94.19 69 ASP A CA 1
ATOM 540 C C . ASP A 1 69 ? -2.207 -4.822 -5.650 1.00 94.19 69 ASP A C 1
ATOM 542 O O . ASP A 1 69 ? -1.622 -4.122 -6.474 1.00 94.19 69 ASP A O 1
ATOM 546 N N . ALA A 1 70 ? -2.308 -6.144 -5.823 1.00 93.56 70 ALA A N 1
ATOM 547 C CA . ALA A 1 70 ? -1.758 -6.840 -6.993 1.00 93.56 70 ALA A CA 1
ATOM 548 C C . ALA A 1 70 ? -2.485 -6.508 -8.312 1.00 93.56 70 ALA A C 1
ATOM 550 O O . ALA A 1 70 ? -1.973 -6.812 -9.385 1.00 93.56 70 ALA A O 1
ATOM 551 N N . ASN A 1 71 ? -3.667 -5.894 -8.228 1.00 95.06 71 ASN A N 1
ATOM 552 C CA . ASN A 1 71 ? -4.469 -5.459 -9.366 1.00 95.06 71 ASN A CA 1
ATOM 553 C C . ASN A 1 71 ? -4.289 -3.957 -9.640 1.00 95.06 71 ASN A C 1
ATOM 555 O O . ASN A 1 71 ? -5.071 -3.380 -10.391 1.00 95.06 71 ASN A O 1
ATOM 559 N N . CYS A 1 72 ? -3.291 -3.318 -9.021 1.00 95.12 72 CYS A N 1
ATOM 560 C CA . CYS A 1 72 ? -3.033 -1.890 -9.136 1.00 95.12 72 CYS A CA 1
ATOM 561 C C . CYS A 1 72 ? -4.190 -0.992 -8.679 1.00 95.12 72 CYS A C 1
ATOM 563 O O . CYS A 1 72 ? -4.368 0.112 -9.188 1.00 95.12 72 CYS A O 1
ATOM 565 N N . ASN A 1 73 ? -4.940 -1.425 -7.667 1.00 94.06 73 ASN A N 1
ATOM 566 C CA . ASN A 1 73 ? -5.904 -0.588 -6.964 1.00 94.06 73 ASN A CA 1
ATOM 567 C C . ASN A 1 73 ? -5.302 -0.046 -5.671 1.00 94.06 73 ASN A C 1
ATOM 569 O O . ASN A 1 73 ? -4.583 -0.745 -4.957 1.00 94.06 73 ASN A O 1
ATOM 573 N N . CYS A 1 74 ? -5.660 1.188 -5.317 1.00 93.56 74 CYS A N 1
ATOM 574 C CA . CYS A 1 74 ? -5.387 1.711 -3.986 1.00 93.56 74 CYS A CA 1
ATOM 575 C C . CYS A 1 74 ? -6.441 1.194 -3.001 1.00 93.56 74 CYS A C 1
ATOM 577 O O . CYS A 1 74 ? -7.565 1.698 -2.977 1.00 93.56 74 CYS A O 1
ATOM 579 N N . VAL A 1 75 ? -6.084 0.203 -2.185 1.00 92.25 75 VAL A N 1
ATOM 580 C CA . VAL A 1 75 ? -6.988 -0.385 -1.189 1.00 92.25 75 VAL A CA 1
ATOM 581 C C . VAL A 1 75 ? -6.691 0.177 0.193 1.00 92.25 75 VAL A C 1
ATOM 583 O O . VAL A 1 75 ? -5.536 0.319 0.600 1.00 92.25 75 VAL A O 1
ATOM 586 N N . THR A 1 76 ? -7.732 0.523 0.944 1.00 89.56 76 THR A N 1
ATOM 587 C CA . THR A 1 76 ? -7.554 1.007 2.312 1.00 89.56 76 THR A CA 1
ATOM 588 C C . THR A 1 76 ? -7.084 -0.120 3.209 1.00 89.56 76 THR A C 1
ATOM 590 O O . THR A 1 76 ? -7.613 -1.232 3.181 1.00 89.56 76 THR A O 1
ATOM 593 N N . LYS A 1 77 ? -6.118 0.180 4.079 1.00 71.00 77 LYS A N 1
ATOM 594 C CA . LYS A 1 77 ? -5.908 -0.659 5.251 1.00 71.00 77 LYS A CA 1
ATOM 595 C C . LYS A 1 77 ? -7.119 -0.408 6.143 1.00 71.00 77 LYS A C 1
ATOM 597 O O . LYS A 1 77 ? -7.238 0.680 6.691 1.00 71.00 77 LYS A O 1
ATOM 602 N N . GLU A 1 78 ? -8.031 -1.370 6.221 1.00 66.06 78 GLU A N 1
ATOM 603 C CA . GLU A 1 78 ? -9.105 -1.401 7.218 1.00 66.06 78 GLU A CA 1
ATOM 604 C C . GLU A 1 78 ? -8.441 -1.326 8.606 1.00 66.06 78 GLU A C 1
ATOM 606 O O . GLU A 1 78 ? -8.009 -2.328 9.176 1.00 66.06 78 GLU A O 1
ATOM 611 N N . THR A 1 79 ? -8.222 -0.111 9.109 1.00 56.53 79 THR A N 1
ATOM 612 C CA . THR A 1 79 ? -7.570 0.143 10.400 1.00 56.53 79 THR A CA 1
ATOM 613 C C . THR A 1 79 ? -8.521 -0.008 11.580 1.00 56.53 79 THR A C 1
ATOM 615 O O . THR A 1 79 ? -8.086 0.187 12.716 1.00 56.53 79 THR A O 1
ATOM 618 N N . ASP A 1 80 ? -9.771 -0.395 11.330 1.00 55.19 80 ASP A N 1
ATOM 619 C CA . ASP A 1 80 ? -10.794 -0.551 12.366 1.00 55.19 80 ASP A CA 1
ATOM 620 C C . ASP A 1 80 ? -10.695 -1.877 13.125 1.00 55.19 80 ASP A C 1
ATOM 622 O O . ASP A 1 80 ? -11.425 -2.091 14.080 1.00 55.19 80 ASP A O 1
ATOM 626 N N . LYS A 1 81 ? -9.701 -2.723 12.821 1.00 63.22 81 LYS A N 1
ATOM 627 C CA . LYS A 1 81 ? -9.322 -3.859 13.686 1.00 63.22 81 LYS A CA 1
ATOM 628 C C . LYS A 1 81 ? -8.414 -3.471 14.857 1.00 63.22 81 LYS A C 1
ATOM 630 O O . LYS A 1 81 ? -7.732 -4.325 15.414 1.00 63.22 81 LYS A O 1
ATOM 635 N N . ARG A 1 82 ? -8.314 -2.181 15.196 1.00 78.88 82 ARG A N 1
ATOM 636 C CA . ARG A 1 82 ? -7.568 -1.752 16.393 1.00 78.88 82 ARG A CA 1
ATOM 637 C C . ARG A 1 82 ? -8.241 -2.200 17.686 1.00 78.88 82 ARG A C 1
ATOM 639 O O . ARG A 1 82 ? -7.544 -2.356 18.682 1.00 78.88 82 ARG A O 1
ATOM 646 N N . PHE A 1 83 ? -9.558 -2.359 17.634 1.00 86.12 83 PHE A N 1
ATOM 647 C CA . PHE A 1 83 ? -10.398 -2.734 18.751 1.00 86.12 83 PHE A CA 1
ATOM 648 C C . PHE A 1 83 ? -11.326 -3.859 18.317 1.00 86.12 83 PHE A C 1
ATOM 650 O O . PHE A 1 83 ? -11.927 -3.764 17.248 1.00 86.12 83 PHE A O 1
ATOM 657 N N . ASP A 1 84 ? -11.456 -4.898 19.141 1.00 89.88 84 ASP A N 1
ATOM 658 C CA . ASP A 1 84 ? -12.483 -5.928 18.928 1.00 89.88 84 ASP A CA 1
ATOM 659 C C . ASP A 1 84 ? -13.896 -5.314 18.960 1.00 89.88 84 ASP A C 1
ATOM 661 O O . ASP A 1 84 ? -14.794 -5.792 18.272 1.00 89.88 84 ASP A O 1
ATOM 665 N N . CYS A 1 85 ? -14.056 -4.205 19.694 1.00 91.00 85 CYS A N 1
ATOM 666 C CA . CYS A 1 85 ? -15.271 -3.406 19.801 1.00 91.00 85 CYS A CA 1
ATOM 667 C C . CYS A 1 85 ? -15.013 -1.953 19.365 1.00 91.00 85 CYS A C 1
ATOM 669 O O . CYS A 1 85 ? -14.744 -1.091 20.211 1.00 91.00 85 CYS A O 1
ATOM 671 N N . PRO A 1 86 ? -15.089 -1.649 18.051 1.00 87.38 86 PRO A N 1
ATOM 672 C CA . PRO A 1 86 ? -14.748 -0.333 17.506 1.00 87.38 86 PRO A CA 1
ATOM 673 C C . PRO A 1 86 ? -15.606 0.809 18.055 1.00 87.38 86 PRO A C 1
ATOM 675 O O . PRO A 1 86 ? -15.079 1.885 18.319 1.00 87.38 86 PRO A O 1
ATOM 678 N N . GLU A 1 87 ? -16.903 0.569 18.277 1.00 86.00 87 GLU A N 1
ATOM 679 C CA . GLU A 1 87 ? -17.835 1.580 18.802 1.00 86.00 87 GLU A CA 1
ATOM 680 C C . GLU A 1 87 ? -17.496 2.010 20.235 1.00 86.00 87 GLU A C 1
ATOM 682 O O . GLU A 1 87 ? -17.741 3.152 20.618 1.00 86.00 87 GLU A O 1
ATOM 687 N N . LEU A 1 88 ? -16.884 1.110 21.011 1.00 88.31 88 LEU A N 1
ATOM 688 C CA . LEU A 1 88 ? -16.436 1.379 22.377 1.00 88.31 88 LEU A CA 1
ATOM 689 C C . LEU A 1 88 ? -14.974 1.832 22.440 1.00 88.31 88 LEU A C 1
ATOM 691 O O . LEU A 1 88 ? -14.541 2.356 23.463 1.00 88.31 88 LEU A O 1
ATOM 695 N N . GLY A 1 89 ? -14.198 1.611 21.375 1.00 90.81 89 GLY A N 1
ATOM 696 C CA . GLY A 1 89 ? -12.745 1.767 21.412 1.00 90.81 89 GLY A CA 1
ATOM 697 C C . GLY A 1 89 ? -12.086 0.835 22.436 1.00 90.81 89 GLY A C 1
ATOM 698 O O . GLY A 1 89 ? -11.136 1.242 23.102 1.00 90.81 89 GLY A O 1
ATOM 699 N N . MET A 1 90 ? -12.618 -0.383 22.599 1.00 92.75 90 MET A N 1
ATOM 700 C CA . MET A 1 90 ? -12.169 -1.376 23.585 1.00 92.75 90 MET A CA 1
ATOM 701 C C . MET A 1 90 ? -11.963 -2.751 22.941 1.00 92.75 90 MET A C 1
ATOM 703 O O . MET A 1 90 ? -12.581 -3.084 21.932 1.00 92.75 90 MET A O 1
ATOM 707 N N . ASN A 1 91 ? -11.088 -3.563 23.522 1.00 94.12 91 ASN A N 1
ATOM 708 C CA . ASN A 1 91 ? -10.833 -4.943 23.119 1.00 94.12 91 ASN A CA 1
ATOM 709 C C . ASN A 1 91 ? -11.579 -5.943 24.002 1.00 94.12 91 ASN A C 1
ATOM 711 O O . ASN A 1 91 ? -11.999 -5.634 25.120 1.00 94.12 91 ASN A O 1
ATOM 715 N N . PHE A 1 92 ? -11.688 -7.178 23.521 1.00 94.56 92 PHE A N 1
ATOM 716 C CA . PHE A 1 92 ? -12.181 -8.288 24.316 1.00 94.56 92 PHE A CA 1
ATOM 717 C C . PHE A 1 92 ? -11.359 -8.415 25.605 1.00 94.56 92 PHE A C 1
ATOM 719 O O . PHE A 1 92 ? -10.128 -8.465 25.576 1.00 94.56 92 PHE A O 1
ATOM 726 N N . LYS A 1 93 ? -12.055 -8.520 26.741 1.00 95.12 93 LYS A N 1
ATOM 727 C CA . LYS A 1 93 ? -11.503 -8.523 28.107 1.00 95.12 93 LYS A CA 1
ATOM 728 C C . LYS A 1 93 ? -10.907 -7.201 28.603 1.00 95.12 93 LYS A C 1
ATOM 730 O O . LYS A 1 93 ? -10.321 -7.206 29.688 1.00 95.12 93 LYS A O 1
ATOM 735 N N . ASP A 1 94 ? -11.085 -6.082 27.906 1.00 96.50 94 ASP A N 1
ATOM 736 C CA . ASP A 1 94 ? -10.782 -4.779 28.503 1.00 96.50 94 ASP A CA 1
ATOM 737 C C . ASP A 1 94 ? -11.705 -4.515 29.698 1.00 96.50 94 ASP A C 1
ATOM 739 O O . ASP A 1 94 ? -12.868 -4.926 29.717 1.00 96.50 94 ASP A O 1
ATOM 743 N N . ALA A 1 95 ? -11.173 -3.855 30.728 1.00 96.12 95 ALA A N 1
ATOM 744 C CA . ALA A 1 95 ? -11.922 -3.547 31.941 1.00 96.12 95 ALA A CA 1
ATOM 745 C C . ALA A 1 95 ? -12.985 -2.477 31.668 1.00 96.12 95 ALA A C 1
ATOM 747 O O . ALA A 1 95 ? -12.679 -1.423 31.119 1.00 96.12 95 ALA A O 1
ATOM 748 N N . CYS A 1 96 ? -14.211 -2.716 32.124 1.00 95.56 96 CYS A N 1
ATOM 749 C CA . CYS A 1 96 ? -15.343 -1.809 31.949 1.00 95.56 96 CYS A CA 1
ATOM 750 C C . CYS A 1 96 ? -16.141 -1.667 33.256 1.00 95.56 96 CYS A C 1
ATOM 752 O O . CYS A 1 96 ? -15.904 -2.380 34.238 1.00 95.56 96 CYS A O 1
ATOM 754 N N . VAL A 1 97 ? -17.089 -0.729 33.282 1.00 95.25 97 VAL A N 1
ATOM 755 C CA . VAL A 1 97 ? -18.016 -0.533 34.403 1.00 95.25 97 VAL A CA 1
ATOM 756 C C . VAL A 1 97 ? -19.442 -0.585 33.862 1.00 95.25 97 VAL A C 1
ATOM 758 O O . VAL A 1 97 ? -19.781 0.165 32.952 1.00 95.25 97 VAL A O 1
ATOM 761 N N . THR A 1 98 ? -20.268 -1.481 34.403 1.00 91.12 98 THR A N 1
ATOM 762 C CA . THR A 1 98 ? -21.690 -1.601 34.031 1.00 91.12 98 THR A CA 1
ATOM 763 C C . THR A 1 98 ? -22.468 -0.343 34.427 1.00 91.12 98 THR A C 1
ATOM 765 O O . THR A 1 98 ? -22.027 0.375 35.325 1.00 91.12 98 THR A O 1
ATOM 768 N N . ALA A 1 99 ? -23.674 -0.144 33.887 1.00 89.56 99 ALA A N 1
ATOM 769 C CA . ALA A 1 99 ? -24.568 0.944 34.307 1.00 89.56 99 ALA A CA 1
ATOM 770 C C . ALA A 1 99 ? -24.822 0.977 35.833 1.00 89.56 99 ALA A C 1
ATOM 772 O O . ALA A 1 99 ? -24.932 2.052 36.415 1.00 89.56 99 ALA A O 1
ATOM 773 N N . ASP A 1 100 ? -24.800 -0.185 36.495 1.00 92.25 100 ASP A N 1
ATOM 774 C CA . ASP A 1 100 ? -24.956 -0.323 37.951 1.00 92.25 100 ASP A CA 1
ATOM 775 C C . ASP A 1 100 ? -23.666 -0.042 38.755 1.00 92.25 100 ASP A C 1
ATOM 777 O O . ASP A 1 100 ? -23.593 -0.327 39.951 1.00 92.25 100 ASP A O 1
ATOM 781 N N . GLY A 1 101 ? -22.596 0.445 38.118 1.00 93.62 101 GLY A N 1
ATOM 782 C CA . GLY A 1 101 ? -21.328 0.778 38.782 1.00 93.62 101 GLY A CA 1
ATOM 783 C C . GLY A 1 101 ? -20.431 -0.418 39.134 1.00 93.62 101 GLY A C 1
ATOM 784 O O . GLY A 1 101 ? -19.404 -0.252 39.794 1.00 93.62 101 GLY A O 1
ATOM 785 N N . LYS A 1 102 ? -20.778 -1.634 38.704 1.00 94.88 102 LYS A N 1
ATOM 786 C CA . LYS A 1 102 ? -19.977 -2.842 38.947 1.00 94.88 102 LYS A CA 1
ATOM 787 C C . LYS A 1 102 ? -18.850 -2.971 37.920 1.00 94.88 102 LYS A C 1
ATOM 789 O O . LYS A 1 102 ? -19.044 -2.695 36.739 1.00 94.88 102 LYS A O 1
ATOM 794 N N . ARG A 1 103 ? -17.668 -3.408 38.370 1.00 95.00 103 ARG A N 1
ATOM 795 C CA . ARG A 1 103 ? -16.520 -3.673 37.486 1.00 95.00 103 ARG A CA 1
ATOM 796 C C . ARG A 1 103 ? -16.724 -4.983 36.728 1.00 95.00 103 ARG A C 1
ATOM 798 O O . ARG A 1 103 ? -17.044 -6.000 37.340 1.00 95.00 103 ARG A O 1
ATOM 805 N N . GLY A 1 104 ? -16.497 -4.942 35.423 1.00 95.81 104 GLY A N 1
ATOM 806 C CA . GLY A 1 104 ? -16.629 -6.072 34.515 1.00 95.81 104 GLY A CA 1
ATOM 807 C C . GLY A 1 104 ? -15.566 -6.054 33.422 1.00 95.81 104 GLY A C 1
ATOM 808 O O . GLY A 1 104 ? -14.555 -5.353 33.528 1.00 95.81 104 GLY A O 1
ATOM 809 N N . TYR A 1 105 ? -15.819 -6.828 32.373 1.00 96.50 105 TYR A N 1
ATOM 810 C CA . TYR A 1 105 ? -14.977 -6.916 31.188 1.00 96.50 105 TYR A CA 1
ATOM 811 C C . TYR A 1 105 ? -15.823 -6.917 29.915 1.00 96.50 105 TYR A C 1
ATOM 813 O O . TYR A 1 105 ? -16.953 -7.399 29.938 1.00 96.50 105 TYR A O 1
ATOM 821 N N . ILE A 1 106 ? -15.262 -6.414 28.817 1.00 96.62 106 ILE A N 1
ATOM 822 C CA . ILE A 1 106 ? -15.893 -6.471 27.495 1.00 96.62 106 ILE A CA 1
ATOM 823 C C . ILE A 1 106 ? -15.930 -7.920 26.992 1.00 96.62 106 ILE A C 1
ATOM 825 O O . ILE A 1 106 ? -14.897 -8.599 26.969 1.00 96.62 106 ILE A O 1
ATOM 829 N N . ASP A 1 107 ? -17.111 -8.403 26.609 1.00 95.12 107 ASP A N 1
ATOM 830 C CA . ASP A 1 107 ? -17.294 -9.709 25.977 1.00 95.12 107 ASP A CA 1
ATOM 831 C C . ASP A 1 107 ? -17.161 -9.636 24.441 1.00 95.12 107 ASP A C 1
ATOM 833 O O . ASP A 1 107 ? -16.816 -8.605 23.869 1.00 95.12 107 ASP A O 1
ATOM 837 N N . THR A 1 108 ? -17.384 -10.753 23.749 1.00 93.38 108 THR A N 1
ATOM 838 C CA . THR A 1 108 ? -17.301 -10.813 22.278 1.00 93.38 108 THR A CA 1
ATOM 839 C C . THR A 1 108 ? -18.469 -10.134 21.563 1.00 93.38 108 THR A C 1
ATOM 841 O O . THR A 1 108 ? -18.395 -9.945 20.353 1.00 93.38 108 THR A O 1
ATOM 844 N N . ASN A 1 109 ? -19.544 -9.811 22.285 1.00 94.88 109 ASN A N 1
ATOM 845 C CA . ASN A 1 109 ? -20.690 -9.056 21.782 1.00 94.88 109 ASN A CA 1
ATOM 846 C C . ASN A 1 109 ? -20.539 -7.554 22.055 1.00 94.88 109 ASN A C 1
ATOM 848 O O . ASN A 1 109 ? -21.441 -6.789 21.732 1.00 94.88 109 ASN A O 1
ATOM 852 N N . CYS A 1 110 ? -19.399 -7.135 22.611 1.00 94.44 110 CYS A N 1
ATOM 853 C CA . CYS A 1 110 ? -19.130 -5.762 23.009 1.00 94.44 110 CYS A CA 1
ATOM 854 C C . CYS A 1 110 ? -20.004 -5.260 24.162 1.00 94.44 110 CYS A C 1
ATOM 856 O O . CYS A 1 110 ? -20.212 -4.059 24.304 1.00 94.44 110 CYS A O 1
ATOM 858 N N . ASP A 1 111 ? -20.436 -6.166 25.039 1.00 94.94 111 ASP A N 1
ATOM 859 C CA . ASP A 1 111 ? -21.146 -5.832 26.265 1.00 94.94 111 ASP A CA 1
ATOM 860 C C . ASP A 1 111 ? -20.205 -5.847 27.475 1.00 94.94 111 ASP A C 1
ATOM 862 O O . ASP A 1 111 ? -19.286 -6.663 27.585 1.00 94.94 111 ASP A O 1
ATOM 866 N N . CYS A 1 112 ? -20.454 -4.950 28.433 1.00 95.88 112 CYS A N 1
ATOM 867 C CA . CYS A 1 112 ? -19.757 -4.975 29.714 1.00 95.88 112 CYS A CA 1
ATOM 868 C C . CYS A 1 112 ? -20.387 -6.020 30.640 1.00 95.88 112 CYS A C 1
ATOM 870 O O . CYS A 1 112 ? -21.433 -5.771 31.245 1.00 95.88 112 CYS A O 1
ATOM 872 N N . VAL A 1 113 ? -19.737 -7.174 30.791 1.00 95.06 113 VAL A N 1
ATOM 873 C CA . VAL A 1 113 ? -20.238 -8.282 31.613 1.00 95.06 113 VAL A CA 1
ATOM 874 C C . VAL A 1 113 ? -19.439 -8.438 32.900 1.00 95.06 113 VAL A C 1
ATOM 876 O O . VAL A 1 113 ? -18.218 -8.273 32.950 1.00 95.06 113 VAL A O 1
ATOM 879 N N . ILE A 1 114 ? -20.132 -8.787 33.977 1.00 93.94 114 ILE A N 1
ATOM 880 C CA . ILE A 1 114 ? -19.506 -9.117 35.256 1.00 93.94 114 ILE A CA 1
ATOM 881 C C . ILE A 1 114 ? -19.206 -10.610 35.216 1.00 93.94 114 ILE A C 1
ATOM 883 O O . ILE A 1 114 ? -20.106 -11.403 34.938 1.00 93.94 114 ILE A O 1
ATOM 887 N N . ARG A 1 115 ? -17.960 -11.011 35.496 1.00 74.50 115 ARG A N 1
ATOM 888 C CA . ARG A 1 115 ? -17.679 -12.429 35.747 1.00 74.50 115 ARG A CA 1
ATOM 889 C C . ARG A 1 115 ? -18.486 -12.859 36.969 1.00 74.50 115 ARG A C 1
ATOM 891 O O . ARG A 1 115 ? -18.250 -12.337 38.057 1.00 74.50 115 ARG A O 1
ATOM 898 N N . GLN A 1 116 ? -19.445 -13.750 36.744 1.00 60.78 116 GLN A N 1
ATOM 899 C CA . GLN A 1 116 ? -20.148 -14.471 37.799 1.00 60.78 116 GLN A CA 1
ATOM 900 C C . GLN A 1 116 ? -19.253 -15.573 38.362 1.00 60.78 116 GLN A C 1
ATOM 902 O O . GLN A 1 116 ? -18.485 -16.166 37.567 1.00 60.78 116 GLN A O 1
#

Sequence (116 aa):
MKHKIVLGLLIIAGAFLYAGCADKIDFKDIRDRLKQRENNDKDKKDCAELGLNFKDACKTRDGKTGYVDANCNCVTKETDKRFDCPELGMNFKDACVTADGKRGYIDTNCDCVIRQ

Radius of gyration: 38.4 Å; chains: 1; bounding box: 82×25×104 Å